Protein AF-A0A0A1H3A9-F1 (afdb_monomer)

Nearest PDB structures (foldseek):
  1no1-assembly3_C  TM=7.664E-01  e=2.761E-01  Bacillus phage SPP1
  4gmq-assembly1_A  TM=2.987E-01  e=3.124E+00  Thermochaetoides thermophila DSM 1495
  8ca5-assembly1_W  TM=2.244E-01  e=1.680E+00  Mus musculus

Foldseek 3Di:
DDPVCLVVVQVLQCVLQVLLVHDGQDDVRSVQQCPLCVPDDSVLLSVLSVVCSVPPNDDDGNVSSVVSSVVVVVVVVVVVVVVVVVVVVVPDPVPPDDDDCPDPVNVVVVVVVVVVVPPDDPPDLVVLVVLVVCVVVVDDDDPVSPVVSCVVVVVVD

pLDDT: mean 71.65, std 19.67, range [37.34, 96.25]

Solvent-accessible surface area (backbone atoms only — not comparable to full-atom values): 9201 Å² total; per-residue (Å²): 62,58,83,82,48,50,61,60,52,50,53,51,44,40,51,62,22,52,80,66,80,44,84,51,72,56,76,73,47,40,51,64,44,44,68,80,42,37,90,39,56,57,67,48,47,48,55,24,49,53,53,42,64,76,75,42,97,64,86,84,50,56,70,57,40,44,52,45,24,51,50,52,50,50,55,52,50,52,52,51,54,47,54,52,50,49,56,59,61,68,60,53,76,87,74,69,67,80,82,45,87,84,33,70,71,45,49,53,50,52,54,50,53,59,58,65,70,39,94,60,77,76,88,60,68,60,65,37,50,52,50,46,52,39,46,75,69,65,47,87,64,55,73,69,54,57,52,50,28,50,52,62,64,61,71,77,114

Sequence (157 aa):
MIPQDLEVLKERLAEVWGARNARPPEGSGLKGWFIPLKDLPVELVVDSLDRWNKTNPKLPTPPEIRAAALQLRDEGAARRARAQADMAAAVRLDQVRPATPDSAAYREFLAWRRLHNSKKRPSGISWAAALREREEAGEVLLPAQSQAWRAALGADR

Secondary structure (DSSP, 8-state):
--GGGHHHHHHHHHHHHHTTT-PPP-THHHHHHHHHHTTS-HHHHHHHHHHHHHH-SSPP-HHHHHHHHHHHHHHHHHHHHHHHHHHHHHS-GGG-----TTSHHHHHHHHHHHHHTSSS--SSTHHHHHHHHHHHTT----HHHHHHHHHHHHTT-

Mean predicted aligned error: 17.01 Å

Radius of gyration: 26.96 Å; Cα contacts (8 Å, |Δi|>4): 91; chains: 1; bounding box: 65×25×66 Å

Structure (mmCIF, N/CA/C/O backbone):
data_AF-A0A0A1H3A9-F1
#
_entry.id   AF-A0A0A1H3A9-F1
#
loop_
_atom_site.group_PDB
_atom_site.id
_atom_site.type_symbol
_atom_site.label_atom_id
_atom_site.label_alt_id
_atom_site.label_comp_id
_atom_site.label_asym_id
_atom_site.label_entity_id
_atom_site.label_seq_id
_atom_site.pdbx_PDB_ins_code
_atom_site.Cartn_x
_atom_site.Cartn_y
_atom_site.Cartn_z
_atom_site.occupancy
_atom_site.B_iso_or_equiv
_atom_site.auth_seq_id
_atom_site.auth_comp_id
_atom_site.auth_asym_id
_atom_site.auth_atom_id
_atom_site.pdbx_PDB_model_num
ATOM 1 N N . MET A 1 1 ? -4.381 -7.252 -9.066 1.00 83.62 1 MET A N 1
ATOM 2 C CA . MET A 1 1 ? -4.401 -6.591 -10.380 1.00 83.62 1 MET A CA 1
ATOM 3 C C . MET A 1 1 ? -5.126 -7.506 -11.354 1.00 83.62 1 MET A C 1
ATOM 5 O O . MET A 1 1 ? -4.837 -8.701 -11.392 1.00 83.62 1 MET A O 1
ATOM 9 N N . ILE A 1 2 ? -6.109 -6.982 -12.074 1.00 83.56 2 ILE A N 1
ATOM 10 C CA . ILE A 1 2 ? -6.905 -7.701 -13.076 1.00 83.56 2 ILE A CA 1
ATOM 11 C C . ILE A 1 2 ? -6.358 -7.424 -14.487 1.00 83.56 2 ILE A C 1
ATOM 13 O O . ILE A 1 2 ? -5.582 -6.488 -14.665 1.00 83.56 2 ILE A O 1
ATOM 17 N N . PRO A 1 3 ? -6.709 -8.220 -15.515 1.00 80.56 3 PRO A N 1
ATOM 18 C CA . PRO A 1 3 ? -6.210 -8.000 -16.876 1.00 80.56 3 PRO A CA 1
ATOM 19 C C . PRO A 1 3 ? -6.486 -6.596 -17.434 1.00 80.56 3 PRO A C 1
ATOM 21 O O . PRO A 1 3 ? -5.701 -6.103 -18.236 1.00 80.56 3 PRO A O 1
ATOM 24 N N . GLN A 1 4 ? -7.564 -5.940 -16.997 1.00 84.44 4 GLN A N 1
ATOM 25 C CA . GLN A 1 4 ? -7.913 -4.570 -17.383 1.00 84.44 4 GLN A CA 1
ATOM 26 C C . GLN A 1 4 ? -6.892 -3.529 -16.890 1.00 84.44 4 GLN A C 1
ATOM 28 O O . GLN A 1 4 ? -6.730 -2.489 -17.519 1.00 84.44 4 GLN A O 1
ATOM 33 N N . ASP A 1 5 ? -6.147 -3.832 -15.826 1.00 86.94 5 ASP A N 1
ATOM 34 C CA . ASP A 1 5 ? -5.137 -2.941 -15.246 1.00 86.94 5 ASP A CA 1
ATOM 35 C C . ASP A 1 5 ? -3.816 -2.939 -16.047 1.00 86.94 5 ASP A C 1
ATOM 37 O O . ASP A 1 5 ? -2.892 -2.184 -15.737 1.00 86.94 5 ASP A O 1
ATOM 41 N N . LEU A 1 6 ? -3.690 -3.794 -17.073 1.00 87.56 6 LEU A N 1
ATOM 42 C CA . LEU A 1 6 ? -2.479 -3.903 -17.894 1.00 87.56 6 LEU A CA 1
ATOM 43 C C . LEU A 1 6 ? -2.145 -2.611 -18.642 1.00 87.56 6 LEU A C 1
ATOM 45 O O . LEU A 1 6 ? -0.964 -2.286 -18.760 1.00 87.56 6 LEU A O 1
ATOM 49 N N . GLU A 1 7 ? -3.151 -1.885 -19.135 1.00 88.50 7 GLU A N 1
ATOM 50 C CA . GLU A 1 7 ? -2.915 -0.607 -19.818 1.00 88.50 7 GLU A CA 1
ATOM 51 C C . GLU A 1 7 ? -2.394 0.445 -18.834 1.00 88.50 7 GLU A C 1
ATOM 53 O O . GLU A 1 7 ? -1.400 1.102 -19.126 1.00 88.50 7 GLU A O 1
ATOM 58 N N . VAL A 1 8 ? -2.948 0.504 -17.618 1.00 90.44 8 VAL A N 1
ATOM 59 C CA . VAL A 1 8 ? -2.457 1.399 -16.554 1.00 90.44 8 VAL A CA 1
ATOM 60 C C . VAL A 1 8 ? -1.006 1.072 -16.195 1.00 90.44 8 VAL A C 1
ATOM 62 O O . VAL A 1 8 ? -0.157 1.960 -16.120 1.00 90.44 8 VAL A O 1
ATOM 65 N N . LEU A 1 9 ? -0.684 -0.213 -16.016 1.00 89.19 9 LEU A N 1
ATOM 66 C CA . LEU A 1 9 ? 0.687 -0.646 -15.745 1.00 89.19 9 LEU A CA 1
ATOM 67 C C . LEU A 1 9 ? 1.639 -0.257 -16.887 1.00 89.19 9 LEU A C 1
ATOM 69 O O . LEU A 1 9 ? 2.748 0.213 -16.636 1.00 89.19 9 LEU A O 1
ATOM 73 N N . LYS A 1 10 ? 1.217 -0.445 -18.139 1.00 92.12 10 LYS A N 1
ATOM 74 C CA . LYS A 1 10 ? 2.002 -0.111 -19.331 1.00 92.12 10 LYS A CA 1
ATOM 75 C C . LYS A 1 10 ? 2.268 1.390 -19.435 1.00 92.12 10 LYS A C 1
ATOM 77 O O . LYS A 1 10 ? 3.413 1.770 -19.666 1.00 92.12 10 LYS A O 1
ATOM 82 N N . GLU A 1 11 ? 1.251 2.226 -19.240 1.00 91.31 11 GLU A N 1
ATOM 83 C CA . GLU A 1 11 ? 1.382 3.689 -19.233 1.00 91.31 11 GLU A CA 1
ATOM 84 C C . GLU A 1 11 ? 2.372 4.144 -18.159 1.00 91.31 11 GLU A C 1
ATOM 86 O O . GLU A 1 11 ? 3.309 4.890 -18.445 1.00 91.31 11 GLU A O 1
ATOM 91 N N . ARG A 1 12 ? 2.254 3.610 -16.940 1.00 92.25 12 ARG A N 1
ATOM 92 C CA . ARG A 1 12 ? 3.163 3.969 -15.844 1.00 92.25 12 ARG A CA 1
ATOM 93 C C . ARG A 1 12 ? 4.594 3.497 -16.060 1.00 92.25 12 ARG A C 1
ATOM 95 O O . ARG A 1 12 ? 5.533 4.231 -15.761 1.00 92.25 12 ARG A O 1
ATOM 102 N N . LEU A 1 13 ? 4.798 2.307 -16.622 1.00 92.00 13 LEU A N 1
ATOM 103 C CA . LEU A 1 13 ? 6.138 1.866 -17.016 1.00 92.00 13 LEU A CA 1
ATOM 104 C C . LEU A 1 13 ? 6.708 2.752 -18.134 1.00 92.00 13 LEU A C 1
ATOM 106 O O . LEU A 1 13 ? 7.893 3.076 -18.098 1.00 92.00 13 LEU A O 1
ATOM 110 N N . ALA A 1 14 ? 5.889 3.202 -19.086 1.00 91.31 14 A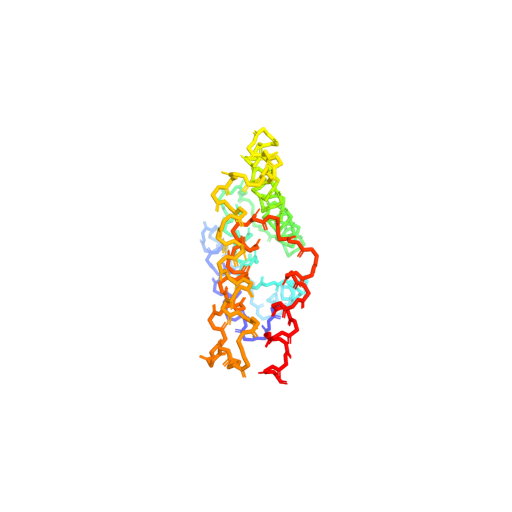LA A N 1
ATOM 111 C CA . ALA A 1 14 ? 6.321 4.147 -20.113 1.00 91.31 14 ALA A CA 1
ATOM 112 C C . ALA A 1 14 ? 6.772 5.489 -19.517 1.00 91.31 14 ALA A C 1
ATOM 114 O O . ALA A 1 14 ? 7.831 5.987 -19.893 1.00 91.31 14 ALA A O 1
ATOM 115 N N . GLU A 1 15 ? 6.043 6.032 -18.541 1.00 89.56 15 GLU A N 1
ATOM 116 C CA . GLU A 1 15 ? 6.432 7.257 -17.828 1.00 89.56 15 GLU A CA 1
ATOM 117 C C . GLU A 1 15 ? 7.763 7.093 -17.072 1.00 89.56 15 GLU A C 1
ATOM 119 O O . GLU A 1 15 ? 8.670 7.918 -17.208 1.00 89.56 15 GLU A O 1
ATOM 124 N N . VAL A 1 16 ? 7.921 6.004 -16.311 1.00 90.25 16 VAL A N 1
ATOM 125 C CA . VAL A 1 16 ? 9.124 5.734 -15.497 1.00 90.25 16 VAL A CA 1
ATOM 126 C C . VAL A 1 16 ? 10.375 5.540 -16.363 1.00 90.25 16 VAL A C 1
ATOM 128 O O . VAL A 1 16 ? 11.473 5.957 -15.973 1.00 90.25 16 VAL A O 1
ATOM 131 N N . TRP A 1 17 ? 10.225 4.914 -17.532 1.00 92.62 17 TRP A N 1
ATOM 132 C CA . TRP A 1 17 ? 11.308 4.728 -18.500 1.00 92.62 17 TRP A CA 1
ATOM 133 C C . TRP A 1 17 ? 11.588 6.000 -19.299 1.00 92.62 17 TRP A C 1
ATOM 135 O O . TRP A 1 17 ? 12.755 6.353 -19.482 1.00 92.62 17 TRP A O 1
ATOM 145 N N . GLY A 1 18 ? 10.543 6.725 -19.706 1.00 88.12 18 GLY A N 1
ATOM 146 C CA . GLY A 1 18 ? 10.647 8.010 -20.397 1.00 88.12 18 GLY A CA 1
ATOM 147 C C . GLY A 1 18 ? 11.389 9.052 -19.563 1.00 88.12 18 GLY A C 1
ATOM 148 O O . GLY A 1 18 ? 12.301 9.702 -20.067 1.00 88.12 18 GLY A O 1
ATOM 149 N N . ALA A 1 19 ? 11.118 9.113 -18.255 1.00 87.81 19 ALA A N 1
ATOM 150 C CA . ALA A 1 19 ? 11.841 9.970 -17.311 1.00 87.81 19 ALA A CA 1
ATOM 151 C C . ALA A 1 19 ? 13.357 9.684 -17.241 1.00 87.81 19 ALA A C 1
ATOM 153 O O . ALA A 1 19 ? 14.122 10.511 -16.749 1.00 87.81 19 ALA A O 1
ATOM 154 N N . ARG A 1 20 ? 13.803 8.518 -17.726 1.00 85.62 20 ARG A N 1
ATOM 155 C CA . ARG A 1 20 ? 15.207 8.083 -17.732 1.00 85.62 20 ARG A CA 1
ATOM 156 C C . ARG A 1 20 ? 15.787 7.916 -19.137 1.00 85.62 20 ARG A C 1
ATOM 158 O O . ARG A 1 20 ? 16.859 7.330 -19.270 1.00 85.62 20 ARG A O 1
ATOM 165 N N . ASN A 1 21 ? 15.104 8.408 -20.174 1.00 88.44 21 ASN A N 1
ATOM 166 C CA . ASN A 1 21 ? 15.492 8.226 -21.580 1.00 88.44 21 ASN A CA 1
ATOM 167 C C . ASN A 1 21 ? 15.729 6.749 -21.959 1.00 88.44 21 ASN A C 1
ATOM 169 O O . ASN A 1 21 ? 16.591 6.433 -22.778 1.00 88.44 21 ASN A O 1
ATOM 173 N N . ALA A 1 22 ? 14.982 5.832 -21.341 1.00 88.94 22 ALA A N 1
ATOM 174 C CA . ALA A 1 22 ? 15.070 4.400 -21.588 1.00 88.94 22 ALA A CA 1
ATOM 175 C C . ALA A 1 22 ? 13.848 3.908 -22.371 1.00 88.94 22 ALA A C 1
ATOM 177 O O . ALA A 1 22 ? 12.774 4.505 -22.322 1.00 88.94 22 ALA A O 1
ATOM 178 N N . ARG A 1 23 ? 13.991 2.782 -23.080 1.00 88.31 23 ARG A N 1
ATOM 179 C CA . ARG A 1 23 ? 12.873 2.170 -23.807 1.00 88.31 23 ARG A CA 1
ATOM 180 C C . ARG A 1 23 ? 12.026 1.300 -22.870 1.00 88.31 23 ARG A C 1
ATOM 182 O O . ARG A 1 23 ? 12.600 0.394 -22.257 1.00 88.31 23 ARG A O 1
ATOM 189 N N . PRO A 1 24 ? 10.706 1.532 -22.761 1.00 89.56 24 PRO A N 1
ATOM 190 C CA . PRO A 1 24 ? 9.857 0.769 -21.856 1.00 89.56 24 PRO A CA 1
ATOM 191 C C . PRO A 1 24 ? 9.732 -0.708 -22.255 1.00 89.56 24 PRO A C 1
ATOM 193 O O . PRO A 1 24 ? 9.908 -1.058 -23.426 1.00 89.56 24 PRO A O 1
ATOM 196 N N . PRO A 1 25 ? 9.420 -1.594 -21.292 1.00 87.44 25 PRO A N 1
ATOM 197 C CA . PRO A 1 25 ? 9.161 -2.999 -21.575 1.00 87.44 25 PRO A CA 1
ATOM 198 C C . PRO A 1 25 ? 7.865 -3.171 -22.385 1.00 87.44 25 PRO A C 1
ATOM 200 O O . PRO A 1 25 ? 6.782 -2.786 -21.951 1.00 87.44 25 PRO A O 1
ATOM 203 N N . GLU A 1 26 ? 7.970 -3.817 -23.546 1.00 87.56 26 GLU A N 1
ATOM 204 C CA . GLU A 1 26 ? 6.856 -4.110 -24.459 1.00 87.56 26 GLU A CA 1
ATOM 205 C C . GLU A 1 26 ? 6.626 -5.629 -24.581 1.00 87.56 26 GLU A C 1
ATOM 207 O O . GLU A 1 26 ? 7.515 -6.436 -24.296 1.00 87.56 26 GLU A O 1
ATOM 212 N N . GLY A 1 27 ? 5.428 -6.043 -25.011 1.00 85.06 27 GLY A N 1
ATOM 213 C CA . GLY A 1 27 ? 5.121 -7.435 -25.365 1.00 85.06 27 GLY A CA 1
ATOM 214 C C . GLY A 1 27 ? 5.434 -8.454 -24.259 1.00 85.06 27 GLY A C 1
ATOM 215 O O . GLY A 1 27 ? 4.797 -8.472 -23.205 1.00 85.06 27 GLY A O 1
ATOM 216 N N . SER A 1 28 ? 6.410 -9.334 -24.503 1.00 82.88 28 SER A N 1
ATOM 217 C CA . SER A 1 28 ? 6.872 -10.335 -23.528 1.00 82.88 28 SER A CA 1
ATOM 218 C C . SER A 1 28 ? 7.515 -9.710 -22.285 1.00 82.88 28 SER A C 1
ATOM 220 O O . SER A 1 28 ? 7.377 -10.265 -21.194 1.00 82.88 28 SER A O 1
ATOM 222 N N . GLY A 1 29 ? 8.136 -8.534 -22.416 1.00 85.88 29 GLY A N 1
ATOM 223 C CA . GLY A 1 29 ? 8.673 -7.768 -21.293 1.00 85.88 29 GLY A CA 1
ATOM 224 C C . GLY A 1 29 ? 7.573 -7.346 -20.323 1.00 85.88 29 GLY A C 1
ATOM 225 O O . GLY A 1 29 ? 7.709 -7.556 -19.122 1.00 85.88 29 GLY A O 1
ATOM 226 N N . LEU A 1 30 ? 6.437 -6.862 -20.835 1.00 89.06 30 LEU A N 1
ATOM 227 C CA . LEU A 1 30 ? 5.289 -6.465 -20.011 1.00 89.06 30 LEU A CA 1
ATOM 228 C C . LEU A 1 30 ? 4.684 -7.655 -19.245 1.00 89.06 30 LEU A C 1
ATOM 230 O O . LEU A 1 30 ? 4.308 -7.522 -18.082 1.00 89.06 30 LEU A O 1
ATOM 234 N N . LYS A 1 31 ? 4.663 -8.855 -19.843 1.00 88.12 31 LYS A N 1
ATOM 235 C CA . LYS A 1 31 ? 4.255 -10.084 -19.133 1.00 88.12 31 LYS A CA 1
ATOM 236 C C . LYS A 1 31 ? 5.187 -10.410 -17.961 1.00 88.12 31 LYS A C 1
ATOM 238 O O . LYS A 1 31 ? 4.707 -10.836 -16.912 1.00 88.12 31 LYS A O 1
ATOM 243 N N . GLY A 1 32 ? 6.490 -10.166 -18.120 1.00 90.31 32 GLY A N 1
ATOM 244 C CA . GLY A 1 32 ? 7.486 -10.300 -17.051 1.00 90.31 32 GLY A CA 1
ATOM 245 C C . GLY A 1 32 ? 7.268 -9.337 -15.877 1.00 90.31 32 GLY A C 1
ATOM 246 O O . GLY A 1 32 ? 7.662 -9.650 -14.758 1.00 90.31 32 GLY A O 1
ATOM 247 N N . TRP A 1 33 ? 6.585 -8.213 -16.110 1.00 92.62 33 TRP A N 1
ATOM 248 C CA . TRP A 1 33 ? 6.152 -7.271 -15.074 1.00 92.62 33 TRP A CA 1
ATOM 249 C C . TRP A 1 33 ? 4.811 -7.648 -14.450 1.00 92.62 33 TRP A C 1
ATOM 251 O O . TRP A 1 33 ? 4.648 -7.571 -13.236 1.00 92.62 33 TRP A O 1
ATOM 261 N N . PHE A 1 34 ? 3.855 -8.095 -15.261 1.00 91.94 34 PHE A N 1
ATOM 262 C CA . PHE A 1 34 ? 2.518 -8.427 -14.781 1.00 91.94 34 PHE A CA 1
ATOM 263 C C . PHE A 1 34 ? 2.504 -9.657 -13.866 1.00 91.94 34 PHE A C 1
ATOM 265 O O . PHE A 1 34 ? 1.891 -9.625 -12.803 1.00 91.94 34 PHE A O 1
ATOM 272 N N . ILE A 1 35 ? 3.181 -10.747 -14.249 1.00 90.94 35 ILE A N 1
ATOM 273 C CA . ILE A 1 35 ? 3.102 -12.028 -13.521 1.00 90.94 35 ILE A CA 1
ATOM 274 C C . ILE A 1 35 ? 3.517 -11.897 -12.043 1.00 90.94 35 ILE A C 1
ATOM 276 O O . ILE A 1 35 ? 2.778 -12.410 -11.200 1.00 90.94 35 ILE A O 1
ATOM 280 N N . PRO A 1 36 ? 4.631 -11.222 -11.695 1.00 92.12 36 PRO A N 1
ATOM 281 C CA . PRO A 1 36 ? 5.049 -11.062 -10.301 1.00 92.12 36 PRO A CA 1
ATOM 282 C C . PRO A 1 36 ? 4.198 -10.079 -9.490 1.00 92.12 36 PRO A C 1
ATOM 284 O O . PRO A 1 36 ? 4.282 -10.095 -8.267 1.00 92.12 36 PRO A O 1
ATOM 287 N N . LEU A 1 37 ? 3.431 -9.208 -10.154 1.00 93.81 37 LEU A N 1
ATOM 288 C CA . LEU A 1 37 ? 2.678 -8.115 -9.526 1.00 93.81 37 LEU A CA 1
ATOM 289 C C . LEU A 1 37 ? 1.162 -8.356 -9.518 1.00 93.81 37 LEU A C 1
ATOM 291 O O . LEU A 1 37 ? 0.416 -7.578 -8.929 1.00 93.81 37 LEU A O 1
ATOM 295 N N . LYS A 1 38 ? 0.683 -9.421 -10.173 1.00 93.19 38 LYS A N 1
ATOM 296 C CA . LYS A 1 38 ? -0.751 -9.692 -10.373 1.00 93.19 38 LYS A CA 1
ATOM 297 C C . LYS A 1 38 ? -1.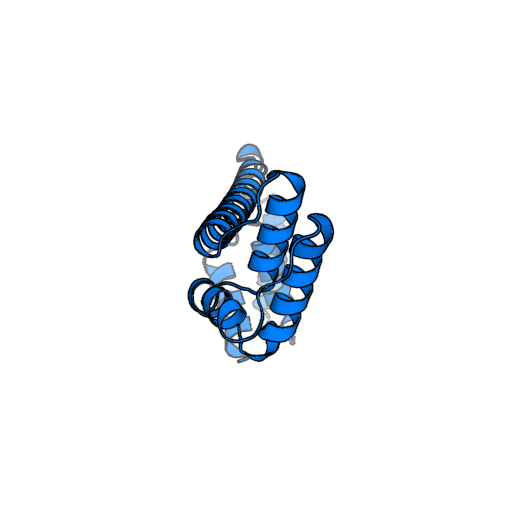550 -9.811 -9.070 1.00 93.19 38 LYS A C 1
ATOM 299 O O . LYS A 1 38 ? -2.750 -9.551 -9.062 1.00 93.19 38 LYS A O 1
ATOM 304 N N . ASP A 1 39 ? -0.899 -10.214 -7.983 1.00 92.75 39 ASP A N 1
ATOM 305 C CA . ASP A 1 39 ? -1.479 -10.382 -6.648 1.00 92.75 39 ASP A CA 1
ATOM 306 C C . ASP A 1 39 ? -1.631 -9.060 -5.879 1.00 92.75 39 ASP A C 1
ATOM 308 O O . ASP A 1 39 ? -2.336 -9.015 -4.872 1.00 92.75 39 ASP A O 1
ATOM 312 N N . LEU A 1 40 ? -1.023 -7.974 -6.358 1.00 92.06 40 LEU A N 1
ATOM 313 C CA . LEU A 1 40 ? -1.090 -6.657 -5.733 1.00 92.06 40 LEU A CA 1
ATOM 314 C C . LEU A 1 40 ? -2.172 -5.774 -6.380 1.00 92.06 40 LEU A C 1
ATOM 316 O O . LEU A 1 40 ? -2.474 -5.947 -7.562 1.00 92.06 40 LEU A O 1
ATOM 320 N N . PRO A 1 41 ? -2.784 -4.830 -5.643 1.00 92.19 41 PRO A N 1
ATOM 321 C CA . PRO A 1 41 ? -3.606 -3.773 -6.238 1.00 92.19 41 PRO A CA 1
ATOM 322 C C . PRO A 1 41 ? -2.775 -2.916 -7.200 1.00 92.19 41 PRO A C 1
ATOM 324 O O . PRO A 1 41 ? -1.609 -2.637 -6.909 1.00 92.19 41 PRO A O 1
ATOM 327 N N . VAL A 1 42 ? -3.356 -2.500 -8.329 1.00 91.19 42 VAL A N 1
ATOM 328 C CA . VAL A 1 42 ? -2.629 -1.703 -9.332 1.00 91.19 42 VAL A CA 1
ATOM 329 C C . VAL A 1 42 ? -2.184 -0.366 -8.747 1.00 91.19 42 VAL A C 1
ATOM 331 O O . VAL A 1 42 ? -1.051 0.046 -8.960 1.00 91.19 42 VAL A O 1
ATOM 334 N N . GLU A 1 43 ? -3.014 0.253 -7.915 1.00 91.25 43 GLU A N 1
ATOM 335 C CA . GLU A 1 43 ? -2.751 1.529 -7.251 1.00 91.25 43 GLU A CA 1
ATOM 336 C C . GLU A 1 43 ? -1.487 1.446 -6.396 1.00 91.25 43 GLU A C 1
ATOM 338 O O . GLU A 1 43 ? -0.616 2.306 -6.469 1.00 91.25 43 GLU A O 1
ATOM 343 N N . LEU A 1 44 ? -1.331 0.345 -5.657 1.00 92.50 44 LEU A N 1
ATOM 344 C CA . LEU A 1 44 ? -0.158 0.112 -4.821 1.00 92.50 44 LEU A CA 1
ATOM 345 C C . LEU A 1 44 ? 1.114 -0.063 -5.665 1.00 92.50 44 LEU A C 1
ATOM 347 O O . LEU A 1 44 ? 2.190 0.387 -5.270 1.00 92.50 44 LEU A O 1
ATOM 351 N N . VAL A 1 45 ? 1.001 -0.714 -6.825 1.00 93.38 45 VAL A N 1
ATOM 352 C CA . VAL A 1 45 ? 2.111 -0.870 -7.777 1.00 93.38 45 VAL A CA 1
ATOM 353 C C . VAL A 1 45 ? 2.501 0.483 -8.373 1.00 93.38 45 VAL A C 1
ATOM 355 O O . VAL A 1 45 ? 3.691 0.787 -8.448 1.00 93.38 45 VAL A O 1
ATOM 358 N N . VAL A 1 46 ? 1.523 1.312 -8.743 1.00 93.75 46 VAL A N 1
ATOM 359 C CA . VAL A 1 46 ? 1.747 2.672 -9.255 1.00 93.75 46 VAL A CA 1
ATOM 360 C C . VAL A 1 46 ? 2.415 3.555 -8.203 1.00 93.75 46 VAL A C 1
ATOM 362 O O . VAL A 1 46 ? 3.465 4.128 -8.481 1.00 93.75 46 VAL A O 1
ATOM 365 N N . ASP A 1 47 ? 1.898 3.584 -6.974 1.00 93.62 47 ASP A N 1
ATOM 366 C CA . ASP A 1 47 ? 2.497 4.342 -5.868 1.00 93.62 47 ASP A CA 1
ATOM 367 C C . ASP A 1 47 ? 3.947 3.910 -5.602 1.00 93.62 47 ASP A C 1
ATOM 369 O O . ASP A 1 47 ? 4.821 4.725 -5.287 1.00 93.62 47 ASP A O 1
ATOM 373 N N . SER A 1 48 ? 4.225 2.613 -5.753 1.00 94.12 48 SER A N 1
ATOM 374 C CA . SER A 1 48 ? 5.569 2.052 -5.601 1.00 94.12 48 SER A CA 1
ATOM 375 C C . SER A 1 48 ? 6.508 2.493 -6.715 1.00 94.12 48 SER A C 1
ATOM 377 O O . SER A 1 48 ? 7.654 2.845 -6.436 1.00 94.12 48 SER A O 1
ATOM 379 N N . LEU A 1 49 ? 6.030 2.507 -7.962 1.00 94.00 49 LEU A N 1
ATOM 380 C CA . LEU A 1 49 ? 6.772 3.019 -9.114 1.00 94.00 49 LEU A CA 1
ATOM 381 C C . LEU A 1 49 ? 7.073 4.514 -8.956 1.00 94.00 49 LEU A C 1
ATOM 383 O O . LEU A 1 49 ? 8.216 4.925 -9.156 1.00 94.00 49 LEU A O 1
ATOM 387 N N . ASP A 1 50 ? 6.103 5.311 -8.509 1.00 92.88 50 ASP A N 1
ATOM 388 C CA . ASP A 1 50 ? 6.276 6.746 -8.265 1.00 92.88 50 ASP A CA 1
ATOM 389 C C . ASP A 1 50 ? 7.267 7.021 -7.131 1.00 92.88 50 ASP A C 1
ATOM 391 O O . ASP A 1 50 ? 8.160 7.871 -7.252 1.00 92.88 50 ASP A O 1
ATOM 395 N N . ARG A 1 51 ? 7.155 6.280 -6.021 1.00 92.31 51 ARG A N 1
ATOM 396 C CA . ARG A 1 51 ? 8.108 6.360 -4.904 1.00 92.31 51 ARG A CA 1
ATOM 397 C C . ARG A 1 51 ? 9.506 5.958 -5.356 1.00 92.31 51 ARG A C 1
ATOM 399 O O . ARG A 1 51 ? 10.469 6.646 -5.008 1.00 92.31 51 ARG A O 1
ATOM 406 N N . TRP A 1 52 ? 9.633 4.888 -6.140 1.00 93.12 52 TRP A N 1
ATOM 407 C CA . TRP A 1 52 ? 10.914 4.459 -6.696 1.00 93.12 52 TRP A CA 1
ATOM 408 C C . TRP A 1 52 ? 11.503 5.545 -7.587 1.00 93.12 52 TRP A C 1
ATOM 410 O O . TRP A 1 52 ? 12.672 5.894 -7.439 1.00 93.12 52 TRP A O 1
ATOM 420 N N . ASN A 1 53 ? 10.679 6.146 -8.448 1.00 90.19 53 ASN A N 1
ATOM 421 C CA . ASN A 1 53 ? 11.124 7.161 -9.386 1.00 90.19 53 ASN A CA 1
ATOM 422 C C . ASN A 1 53 ? 11.732 8.388 -8.693 1.00 90.19 53 ASN A C 1
ATOM 424 O O . ASN A 1 53 ? 12.723 8.936 -9.167 1.00 90.19 53 ASN A O 1
ATOM 428 N N . LYS A 1 54 ? 11.172 8.773 -7.542 1.00 90.00 54 LYS A N 1
ATOM 429 C CA . LYS A 1 54 ? 11.652 9.892 -6.719 1.00 90.00 54 LYS A CA 1
ATOM 430 C C . LYS A 1 54 ? 12.923 9.583 -5.924 1.00 90.00 54 LYS A C 1
ATOM 432 O O . LYS A 1 54 ? 13.641 10.507 -5.561 1.00 90.00 54 LYS A O 1
ATOM 437 N N . THR A 1 55 ? 13.173 8.317 -5.593 1.00 90.44 55 THR A N 1
ATOM 438 C CA . THR A 1 55 ? 14.194 7.929 -4.599 1.00 90.44 55 THR A CA 1
ATOM 439 C C . THR A 1 55 ? 15.384 7.188 -5.192 1.00 90.44 55 THR A C 1
ATOM 441 O O . THR A 1 55 ? 16.459 7.196 -4.600 1.00 90.44 55 THR A O 1
ATOM 444 N N . ASN A 1 56 ? 15.219 6.563 -6.358 1.00 89.81 56 ASN A N 1
ATOM 445 C CA . ASN A 1 56 ? 16.223 5.702 -6.958 1.00 89.81 56 ASN A CA 1
ATOM 446 C C . ASN A 1 56 ? 16.625 6.205 -8.354 1.00 89.81 56 ASN A C 1
ATOM 448 O O . ASN A 1 56 ? 15.768 6.384 -9.227 1.00 89.81 56 ASN A O 1
ATOM 452 N N . PRO A 1 57 ? 17.933 6.365 -8.626 1.00 85.69 57 PRO A N 1
ATOM 453 C CA . PRO A 1 57 ? 18.404 6.790 -9.944 1.00 85.69 57 PRO A CA 1
ATOM 454 C C . PRO A 1 57 ? 18.292 5.674 -10.994 1.00 85.69 57 PRO A C 1
ATOM 456 O O . PRO A 1 57 ? 18.215 5.949 -12.189 1.00 85.69 57 PRO A O 1
ATOM 459 N N . LYS A 1 58 ? 18.255 4.407 -10.566 1.00 91.06 58 LYS A N 1
ATOM 460 C CA . LYS A 1 58 ? 18.215 3.234 -11.450 1.00 91.06 58 LYS A CA 1
ATOM 461 C C . LYS A 1 58 ? 16.789 2.843 -11.829 1.00 91.06 58 LYS A C 1
ATOM 463 O O . LYS A 1 58 ? 15.844 3.085 -11.076 1.00 91.06 58 LYS A O 1
ATOM 468 N N . LEU A 1 59 ? 16.665 2.196 -12.987 1.00 91.38 59 LEU A N 1
ATOM 469 C CA . LEU A 1 59 ? 15.416 1.570 -13.406 1.00 91.38 59 LEU A CA 1
ATOM 470 C C . LEU A 1 59 ? 15.043 0.445 -12.432 1.00 91.38 59 LEU A C 1
ATOM 472 O O . LEU A 1 59 ? 15.919 -0.347 -12.081 1.00 91.38 59 LEU A O 1
ATOM 476 N N . PRO A 1 60 ? 13.775 0.375 -12.005 1.00 93.50 60 PRO A N 1
ATOM 477 C CA . PRO A 1 60 ? 13.317 -0.697 -11.142 1.00 93.50 60 PRO A CA 1
ATOM 478 C C . PRO A 1 60 ? 13.196 -2.025 -11.892 1.00 93.50 60 PRO A C 1
ATOM 480 O O . PRO A 1 60 ? 12.953 -2.064 -13.099 1.00 93.50 60 PRO A O 1
ATOM 483 N N . THR A 1 61 ? 13.261 -3.120 -11.145 1.00 93.94 61 THR A N 1
ATOM 484 C CA . THR A 1 61 ? 12.870 -4.468 -11.574 1.00 93.94 61 THR A CA 1
ATOM 485 C C . THR A 1 61 ? 11.526 -4.876 -10.949 1.00 93.94 61 THR A C 1
ATOM 487 O O . THR A 1 61 ? 11.130 -4.329 -9.914 1.00 93.94 61 THR A O 1
ATOM 490 N N . PRO A 1 62 ? 10.800 -5.860 -11.518 1.00 94.38 62 PRO A N 1
ATOM 491 C CA . PRO A 1 62 ? 9.529 -6.307 -10.943 1.00 94.38 62 PRO A CA 1
ATOM 492 C C . PRO A 1 62 ? 9.625 -6.768 -9.472 1.00 94.38 62 PRO A C 1
ATOM 494 O O . PRO A 1 62 ? 8.765 -6.375 -8.681 1.00 94.38 62 PRO A O 1
ATOM 497 N N . PRO A 1 63 ? 10.648 -7.549 -9.048 1.00 93.94 63 PRO A N 1
ATOM 498 C CA . PRO A 1 63 ? 10.798 -7.939 -7.644 1.00 93.94 63 PRO A CA 1
ATOM 499 C C . PRO A 1 63 ? 11.004 -6.752 -6.694 1.00 93.94 63 PRO A C 1
ATOM 501 O O . PRO A 1 63 ? 10.471 -6.762 -5.586 1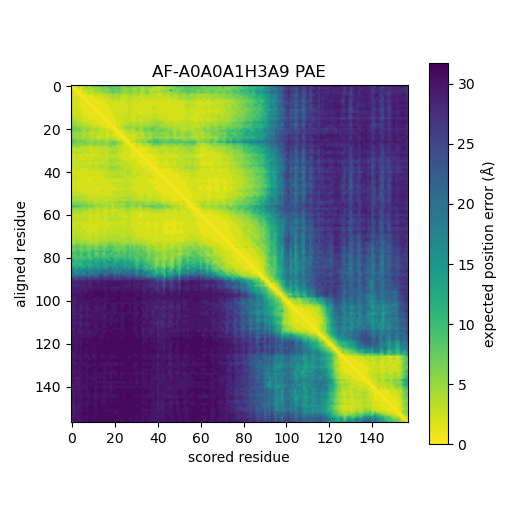.00 93.94 63 PRO A O 1
ATOM 504 N N . GLU A 1 64 ? 11.734 -5.721 -7.123 1.00 95.06 64 GLU A N 1
ATOM 505 C CA . GLU A 1 64 ? 11.975 -4.517 -6.320 1.00 95.06 64 GLU A CA 1
ATOM 506 C C . GLU A 1 64 ? 10.693 -3.710 -6.107 1.00 95.06 64 GLU A C 1
ATOM 508 O O . GLU A 1 64 ? 10.391 -3.313 -4.982 1.00 95.06 64 GLU A O 1
ATOM 513 N N . ILE A 1 65 ? 9.891 -3.529 -7.160 1.00 96.25 65 ILE A N 1
ATOM 514 C CA . ILE A 1 65 ? 8.593 -2.850 -7.047 1.00 96.25 65 ILE A CA 1
ATOM 515 C C . ILE A 1 65 ? 7.627 -3.649 -6.185 1.00 96.25 65 ILE A C 1
ATOM 517 O O . ILE A 1 65 ? 6.911 -3.066 -5.374 1.00 96.25 65 ILE A O 1
ATOM 521 N N . ARG A 1 66 ? 7.650 -4.982 -6.279 1.00 94.69 66 ARG A N 1
ATOM 522 C CA . ARG A 1 66 ? 6.867 -5.837 -5.384 1.00 94.69 66 ARG A CA 1
ATOM 523 C C . ARG A 1 66 ? 7.259 -5.626 -3.922 1.00 94.69 66 ARG A C 1
ATOM 525 O O . ARG A 1 66 ? 6.382 -5.480 -3.075 1.00 94.69 66 ARG A O 1
ATOM 532 N N . ALA A 1 67 ? 8.557 -5.591 -3.622 1.00 94.25 67 ALA A N 1
ATOM 533 C CA . ALA A 1 67 ? 9.045 -5.345 -2.268 1.00 94.25 67 ALA A CA 1
ATOM 534 C C . ALA A 1 67 ? 8.627 -3.954 -1.757 1.00 94.25 67 ALA A C 1
ATOM 536 O O . ALA A 1 67 ? 8.102 -3.843 -0.649 1.00 94.25 67 ALA A O 1
ATOM 537 N N . ALA A 1 68 ? 8.773 -2.915 -2.584 1.00 93.12 68 ALA A N 1
ATOM 538 C CA . ALA A 1 68 ? 8.355 -1.553 -2.250 1.00 93.12 68 ALA A CA 1
ATOM 539 C C . ALA A 1 68 ? 6.839 -1.443 -2.001 1.00 93.12 68 ALA A C 1
ATOM 541 O O . ALA A 1 68 ? 6.413 -0.778 -1.055 1.00 93.12 68 ALA A O 1
ATOM 542 N N . ALA A 1 69 ? 6.029 -2.146 -2.795 1.00 93.25 69 ALA A N 1
ATOM 543 C CA . ALA A 1 69 ? 4.579 -2.205 -2.642 1.00 93.25 69 ALA A CA 1
ATOM 544 C C . ALA A 1 69 ? 4.163 -2.843 -1.317 1.00 93.25 69 ALA A C 1
ATOM 546 O O . ALA A 1 69 ? 3.326 -2.300 -0.593 1.00 93.25 69 ALA A O 1
ATOM 547 N N . LEU A 1 70 ? 4.772 -3.975 -0.963 1.00 92.69 70 LEU A N 1
ATOM 548 C CA . LEU A 1 70 ? 4.509 -4.637 0.314 1.00 92.69 70 LEU A CA 1
ATOM 549 C C . LEU A 1 70 ? 4.912 -3.747 1.494 1.00 92.69 70 LEU A C 1
ATOM 551 O O . LEU A 1 70 ? 4.126 -3.585 2.424 1.00 92.69 70 LEU A O 1
ATOM 555 N N . GLN A 1 71 ? 6.066 -3.083 1.406 1.00 92.88 71 GLN A N 1
ATOM 556 C CA . GLN A 1 71 ? 6.500 -2.132 2.424 1.00 92.88 71 GLN A CA 1
ATOM 557 C C . GLN A 1 71 ? 5.505 -0.970 2.592 1.00 92.88 71 GLN A C 1
ATOM 559 O O . GLN A 1 71 ? 5.134 -0.638 3.716 1.00 92.88 71 GLN A O 1
ATOM 564 N N . LEU A 1 72 ? 5.024 -0.374 1.495 1.00 89.88 72 LEU A N 1
ATOM 565 C CA . LEU A 1 72 ? 4.020 0.698 1.537 1.00 89.88 72 LEU A CA 1
ATOM 566 C C . LEU A 1 72 ? 2.710 0.248 2.194 1.00 89.88 72 LEU A C 1
ATOM 568 O O . LEU A 1 72 ? 2.113 0.991 2.981 1.00 89.88 72 LEU A O 1
ATOM 572 N N . ARG A 1 73 ? 2.268 -0.977 1.898 1.00 89.25 73 ARG A N 1
ATOM 573 C CA . ARG A 1 73 ? 1.073 -1.567 2.508 1.00 89.25 73 ARG A CA 1
ATOM 574 C C . ARG A 1 73 ? 1.241 -1.724 4.017 1.00 89.25 73 ARG A C 1
ATOM 576 O O . ARG A 1 73 ? 0.334 -1.357 4.769 1.00 89.25 73 ARG A O 1
ATOM 583 N N . ASP A 1 74 ? 2.390 -2.231 4.447 1.00 89.75 74 ASP A N 1
ATOM 584 C CA . ASP A 1 74 ? 2.682 -2.487 5.855 1.00 89.75 74 ASP A CA 1
ATOM 585 C C . 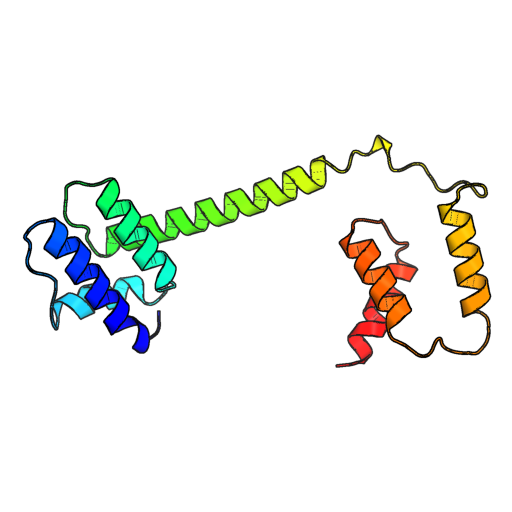ASP A 1 74 ? 2.840 -1.166 6.634 1.00 89.75 74 ASP A C 1
ATOM 587 O O . ASP A 1 74 ? 2.263 -1.008 7.711 1.00 89.75 74 ASP A O 1
ATOM 591 N N . GLU A 1 75 ? 3.489 -0.152 6.047 1.00 86.38 75 GLU A N 1
ATOM 592 C CA . GLU A 1 75 ? 3.546 1.220 6.579 1.00 86.38 75 GLU A CA 1
ATOM 593 C C . GLU A 1 75 ? 2.139 1.840 6.725 1.00 86.38 75 GLU A C 1
ATOM 595 O O . GLU A 1 75 ? 1.840 2.537 7.700 1.00 86.38 75 GLU A O 1
ATOM 600 N N . GLY A 1 76 ? 1.243 1.600 5.762 1.00 81.62 76 GLY A N 1
ATOM 601 C CA . GLY A 1 76 ? -0.156 2.033 5.827 1.00 81.62 76 GLY A CA 1
ATOM 602 C C . GLY A 1 76 ? -0.948 1.334 6.937 1.00 81.62 76 GLY A C 1
ATOM 603 O O . GLY A 1 76 ? -1.710 1.981 7.659 1.00 81.62 76 GLY A O 1
ATOM 604 N N . ALA A 1 77 ? -0.744 0.027 7.112 1.00 80.44 77 ALA A N 1
ATOM 605 C CA . ALA A 1 77 ? -1.361 -0.743 8.188 1.00 80.44 77 ALA A CA 1
ATOM 606 C C . ALA A 1 77 ? -0.875 -0.279 9.570 1.00 80.44 77 ALA A C 1
ATOM 608 O O . ALA A 1 77 ? -1.700 -0.025 10.448 1.00 80.44 77 ALA A O 1
ATOM 609 N N . ALA A 1 78 ? 0.434 -0.076 9.735 1.00 79.38 78 ALA A N 1
ATOM 610 C CA . ALA A 1 78 ? 1.026 0.409 10.978 1.00 79.38 78 ALA A CA 1
ATOM 611 C C . ALA A 1 78 ? 0.510 1.805 11.362 1.00 79.38 78 ALA A C 1
ATOM 613 O O . ALA A 1 78 ? 0.176 2.045 12.522 1.00 79.38 78 ALA A O 1
ATOM 614 N N . ARG A 1 79 ? 0.375 2.721 10.390 1.00 78.44 79 ARG A N 1
ATOM 615 C CA . ARG A 1 79 ? -0.192 4.059 10.632 1.00 78.44 79 ARG A CA 1
ATOM 616 C C . ARG A 1 79 ? -1.639 4.003 11.109 1.00 78.44 79 ARG A C 1
ATOM 618 O O . ARG A 1 79 ? -1.979 4.694 12.064 1.00 78.44 79 ARG A O 1
ATOM 625 N N . ARG A 1 80 ? -2.476 3.163 10.491 1.00 77.00 80 ARG A N 1
ATOM 626 C CA . ARG A 1 80 ? -3.868 2.973 10.932 1.00 77.00 80 ARG A CA 1
ATOM 627 C C . ARG A 1 80 ? -3.944 2.365 12.330 1.00 77.00 80 ARG A C 1
ATOM 629 O O . ARG A 1 80 ? -4.700 2.865 13.154 1.00 77.00 80 ARG A O 1
ATOM 636 N N . ALA A 1 81 ? -3.128 1.350 12.611 1.00 73.19 81 ALA A N 1
ATOM 637 C CA . ALA A 1 81 ? -3.060 0.733 13.933 1.00 73.19 81 ALA A CA 1
ATOM 638 C C . ALA A 1 81 ? -2.639 1.744 15.011 1.00 73.19 81 ALA A C 1
ATOM 640 O O . ALA A 1 81 ? -3.232 1.784 16.085 1.00 73.19 81 ALA A O 1
ATOM 641 N N . ARG A 1 82 ? -1.665 2.612 14.706 1.00 71.94 82 ARG A N 1
ATOM 642 C CA . ARG A 1 82 ? -1.237 3.676 15.616 1.00 71.94 82 ARG A CA 1
ATOM 643 C C . ARG A 1 82 ? -2.320 4.728 15.830 1.00 71.94 82 ARG A C 1
ATOM 645 O O . ARG A 1 82 ? -2.606 5.044 16.972 1.00 71.94 82 ARG A O 1
ATOM 652 N N . ALA A 1 83 ? -2.975 5.200 14.770 1.00 68.75 83 ALA A N 1
ATOM 653 C CA . ALA A 1 83 ? -4.091 6.138 14.899 1.00 68.75 83 ALA A CA 1
ATOM 654 C C . ALA A 1 83 ? -5.235 5.554 15.747 1.00 68.75 83 ALA A C 1
ATOM 656 O O . ALA A 1 83 ? -5.829 6.253 16.561 1.00 68.75 83 ALA A O 1
ATOM 657 N N . GLN A 1 84 ? -5.511 4.256 15.603 1.00 68.38 84 GLN A N 1
ATOM 658 C CA . GLN A 1 84 ? -6.496 3.557 16.422 1.00 68.38 84 GLN A CA 1
ATOM 659 C C . GLN A 1 84 ? -6.056 3.434 17.888 1.00 68.38 84 GLN A C 1
ATOM 661 O O . GLN A 1 84 ? -6.874 3.636 18.784 1.00 68.38 84 GLN A O 1
ATOM 666 N N . ALA A 1 85 ? -4.777 3.152 18.144 1.00 64.44 85 ALA A N 1
ATOM 667 C CA . ALA A 1 85 ? -4.217 3.127 19.493 1.00 64.44 85 ALA A CA 1
ATOM 668 C C . ALA A 1 85 ? -4.220 4.518 20.149 1.00 64.44 85 ALA A C 1
ATOM 670 O O . ALA A 1 85 ? -4.557 4.630 21.323 1.00 64.44 85 ALA A O 1
ATOM 671 N N . ASP A 1 86 ? -3.917 5.576 19.394 1.00 58.38 86 ASP A N 1
ATOM 672 C CA . ASP A 1 86 ? -3.945 6.961 19.870 1.00 58.38 86 ASP A CA 1
ATOM 673 C C . ASP A 1 86 ? -5.383 7.407 20.187 1.00 58.38 86 ASP A C 1
ATOM 675 O O . ASP A 1 86 ? -5.612 8.037 21.217 1.00 58.38 86 ASP A O 1
ATOM 679 N N . MET A 1 87 ? -6.375 7.017 19.373 1.00 55.00 87 MET A N 1
ATOM 680 C CA . MET A 1 87 ? -7.796 7.225 19.691 1.00 55.00 87 MET A CA 1
ATOM 681 C C . MET A 1 87 ? -8.217 6.459 20.952 1.00 55.00 87 MET A C 1
ATOM 683 O O . MET A 1 87 ? -8.896 7.021 21.808 1.00 55.00 87 MET A O 1
ATOM 687 N N . ALA A 1 88 ? -7.776 5.208 21.108 1.00 55.50 88 ALA A N 1
ATOM 688 C CA . ALA A 1 88 ? -8.052 4.414 22.304 1.00 55.50 88 ALA A CA 1
ATOM 689 C C . ALA A 1 88 ? -7.373 4.988 23.564 1.00 55.50 88 ALA A C 1
ATOM 691 O O . ALA A 1 88 ? -7.948 4.931 24.647 1.00 55.50 88 ALA A O 1
ATOM 692 N N . ALA A 1 89 ? -6.179 5.571 23.433 1.00 50.25 89 ALA A N 1
ATOM 693 C CA . ALA A 1 89 ? -5.448 6.208 24.528 1.00 50.25 89 ALA A CA 1
ATOM 694 C C 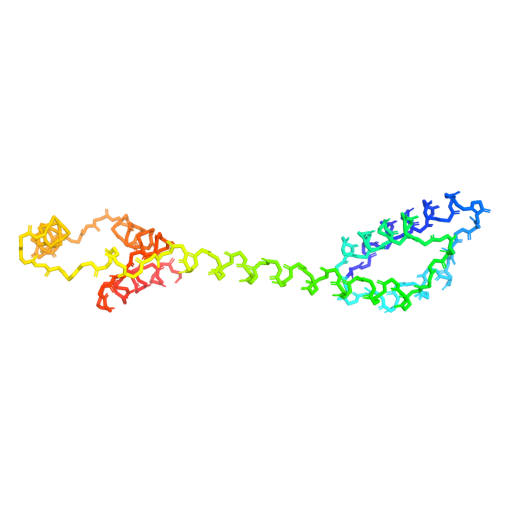. ALA A 1 89 ? -5.974 7.617 24.872 1.00 50.25 89 ALA A C 1
ATOM 696 O O . ALA A 1 89 ? -5.845 8.060 26.015 1.00 50.25 89 ALA A O 1
ATOM 697 N N . ALA A 1 90 ? -6.573 8.323 23.906 1.00 42.66 90 ALA A N 1
ATOM 698 C CA . ALA A 1 90 ? -7.221 9.617 24.116 1.00 42.66 90 ALA A CA 1
ATOM 699 C C . ALA A 1 90 ? -8.507 9.510 24.959 1.00 42.66 90 ALA A C 1
ATOM 701 O O . ALA A 1 90 ? -8.886 10.481 25.617 1.00 42.66 90 ALA A O 1
ATOM 702 N N . VAL A 1 91 ? -9.134 8.329 25.016 1.00 48.28 91 VAL A N 1
ATOM 703 C CA . VAL A 1 91 ? -10.178 8.005 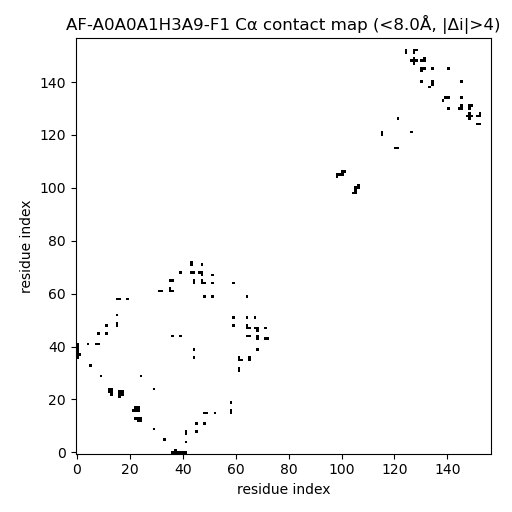25.998 1.00 48.28 91 VAL A CA 1
ATOM 704 C C . VAL A 1 91 ? -9.510 7.785 27.360 1.00 48.28 91 VAL A C 1
ATOM 706 O O . VAL A 1 91 ? -9.145 6.672 27.738 1.00 48.28 91 VAL A O 1
ATOM 709 N N . ARG A 1 92 ? -9.287 8.867 28.112 1.00 41.22 92 ARG A N 1
ATOM 710 C CA . ARG A 1 92 ? -8.718 8.777 29.461 1.00 41.22 92 ARG A CA 1
ATOM 711 C C . ARG A 1 92 ? -9.728 8.141 30.427 1.00 41.22 92 ARG A C 1
ATOM 713 O O . ARG A 1 92 ? -10.855 8.602 30.589 1.00 41.22 92 ARG A O 1
ATOM 720 N N . LEU A 1 93 ? -9.276 7.085 31.105 1.00 39.19 93 LEU A N 1
ATOM 721 C CA . LEU A 1 93 ? -9.984 6.311 32.137 1.00 39.19 93 LEU A CA 1
ATOM 722 C C . LEU A 1 93 ? -10.540 7.146 33.313 1.00 39.19 93 LEU A C 1
ATOM 724 O O . LEU A 1 93 ? -11.373 6.649 34.065 1.00 39.19 93 LEU A O 1
ATOM 728 N N . ASP A 1 94 ? -10.119 8.403 33.477 1.00 37.34 94 ASP A N 1
ATOM 729 C CA . ASP A 1 94 ? -10.604 9.332 34.507 1.00 37.34 94 ASP A CA 1
ATOM 730 C C . ASP A 1 94 ? -11.982 9.950 34.188 1.00 37.34 94 ASP A C 1
ATOM 732 O O . ASP A 1 94 ? -12.632 10.501 35.081 1.00 37.34 94 ASP A O 1
ATOM 736 N N . GLN A 1 95 ? -12.466 9.807 32.949 1.00 40.03 95 GLN A N 1
ATOM 737 C CA . GLN A 1 95 ? -13.802 10.242 32.525 1.00 40.03 95 GLN A CA 1
ATOM 738 C C . GLN A 1 95 ? -14.884 9.162 32.690 1.00 40.03 95 GLN A C 1
ATOM 740 O O . GLN A 1 95 ? -16.075 9.463 32.598 1.00 40.03 95 GLN A O 1
ATOM 745 N N . VAL A 1 96 ? -14.508 7.922 33.019 1.00 43.59 96 VAL A N 1
ATOM 746 C CA . VAL A 1 96 ? -15.454 6.842 33.336 1.00 43.59 96 VAL A CA 1
ATOM 747 C C . VAL A 1 96 ? -15.802 6.906 34.827 1.00 43.59 96 VAL A C 1
ATOM 749 O O . VAL A 1 96 ? -15.339 6.105 35.636 1.00 43.59 96 VAL A O 1
ATOM 752 N N . ARG A 1 97 ? -16.605 7.897 35.237 1.00 39.12 97 ARG A N 1
ATOM 753 C CA . ARG A 1 97 ? -17.195 7.882 36.588 1.00 39.12 97 ARG A CA 1
ATOM 754 C C . ARG A 1 97 ? -18.327 6.845 36.653 1.00 39.12 97 ARG A C 1
ATOM 756 O O . ARG A 1 97 ? -19.124 6.777 35.717 1.00 39.12 97 ARG A O 1
ATOM 763 N N . PRO A 1 98 ? -18.458 6.071 37.749 1.00 39.34 98 PRO A N 1
ATOM 764 C CA . PRO A 1 98 ? -19.559 5.125 37.902 1.00 39.34 98 PRO A CA 1
ATOM 765 C C . PRO A 1 98 ? -20.902 5.863 37.891 1.00 39.34 98 PRO A C 1
ATOM 767 O O . PRO A 1 98 ? -21.038 6.913 38.524 1.00 39.34 98 PRO A O 1
ATOM 770 N N . ALA A 1 99 ? -21.898 5.303 37.202 1.00 41.53 99 ALA A N 1
ATOM 771 C CA . ALA A 1 99 ? -23.263 5.814 37.194 1.00 41.53 99 ALA A CA 1
ATOM 772 C C . ALA A 1 99 ? -23.853 5.759 38.613 1.00 41.53 99 ALA A C 1
ATOM 774 O O . ALA A 1 99 ? -24.353 4.729 39.061 1.0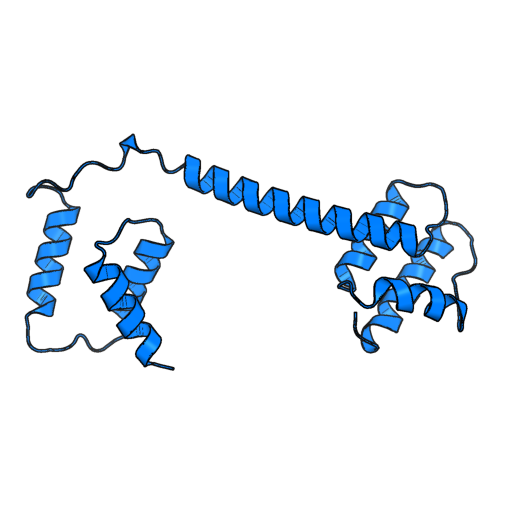0 41.53 99 ALA A O 1
ATOM 775 N N . THR A 1 100 ? -23.791 6.872 39.340 1.00 46.88 100 THR A N 1
ATOM 776 C CA . THR A 1 100 ? -24.602 7.058 40.542 1.00 46.88 100 THR A CA 1
ATOM 777 C C . THR A 1 100 ? -26.064 7.280 40.131 1.00 46.88 100 THR A C 1
ATOM 779 O O . THR A 1 100 ? -26.319 7.764 39.018 1.00 46.88 100 THR A O 1
ATOM 782 N N . PRO A 1 101 ? -27.045 6.968 41.000 1.00 48.03 101 PRO A N 1
ATOM 783 C CA . PRO A 1 101 ? -28.467 7.197 40.724 1.00 48.03 101 PRO A CA 1
ATOM 784 C C . PRO A 1 101 ? -28.817 8.646 40.336 1.00 48.03 101 PRO A C 1
ATOM 786 O O . PRO A 1 101 ? -29.811 8.884 39.654 1.00 48.03 101 PRO A O 1
ATOM 789 N N . ASP A 1 102 ? -27.964 9.602 40.709 1.00 49.25 102 ASP A N 1
ATOM 790 C CA . ASP A 1 102 ? -28.125 11.030 40.427 1.00 49.25 102 ASP A CA 1
ATOM 791 C C . ASP A 1 102 ? -27.331 11.513 39.202 1.00 49.25 102 ASP A C 1
ATOM 793 O O . ASP A 1 102 ? -27.299 12.713 38.905 1.00 49.25 102 ASP A O 1
ATOM 797 N N . SER A 1 103 ? -26.687 10.605 38.466 1.00 50.25 103 SER A N 1
ATOM 798 C CA . SER A 1 103 ? -26.010 10.938 37.213 1.00 50.25 103 SER A CA 1
ATOM 799 C C . SER A 1 103 ? -27.021 11.224 36.095 1.00 50.25 103 SER A C 1
ATOM 801 O O . SER A 1 103 ? -28.061 10.571 35.979 1.00 50.25 103 SER A O 1
ATOM 803 N N . ALA A 1 104 ? -26.717 12.212 35.246 1.00 50.25 104 ALA A N 1
ATOM 804 C CA . ALA A 1 104 ? -27.554 12.547 34.090 1.00 50.25 104 ALA A CA 1
ATOM 805 C C . ALA A 1 104 ? -27.745 11.333 33.160 1.00 50.25 104 ALA A C 1
ATOM 807 O O . ALA A 1 104 ? -28.872 11.037 32.767 1.00 50.25 104 ALA A O 1
ATOM 808 N N . ALA A 1 105 ? -26.678 10.555 32.951 1.00 47.47 105 ALA A N 1
ATOM 809 C CA . ALA A 1 105 ? -26.703 9.316 32.177 1.00 47.47 105 ALA A CA 1
ATOM 810 C C . ALA A 1 105 ? -27.695 8.272 32.733 1.00 47.47 105 ALA A C 1
ATOM 812 O O . ALA A 1 105 ? -28.429 7.638 31.975 1.00 47.47 105 ALA A O 1
ATOM 813 N N . TYR A 1 106 ? -27.787 8.119 34.061 1.00 48.66 106 TYR A N 1
ATOM 814 C CA . TYR A 1 106 ? -28.743 7.192 34.675 1.00 48.66 106 TYR A CA 1
ATOM 815 C C . TYR A 1 106 ? -30.196 7.689 34.586 1.00 48.66 106 TYR A C 1
ATOM 817 O O . TYR A 1 106 ? -31.118 6.893 34.381 1.00 48.66 106 TYR A O 1
ATOM 825 N N . ARG A 1 107 ? -30.423 9.008 34.668 1.00 55.81 107 ARG A N 1
ATOM 826 C CA . ARG A 1 107 ? -31.758 9.607 34.478 1.00 55.81 107 ARG A CA 1
ATOM 827 C C . ARG A 1 107 ? -32.273 9.430 33.050 1.00 55.81 107 ARG A C 1
ATOM 829 O O . ARG A 1 107 ? -33.440 9.080 32.869 1.00 55.81 107 ARG A O 1
ATOM 836 N N . GLU A 1 108 ? -31.408 9.600 32.057 1.00 51.25 108 GLU A N 1
ATOM 837 C CA . GLU A 1 108 ? -31.739 9.364 30.647 1.00 51.25 108 GLU A CA 1
ATOM 838 C C . GLU A 1 108 ? -32.073 7.887 30.381 1.00 51.25 108 GLU A C 1
ATOM 840 O O . GLU A 1 108 ? -33.071 7.583 29.724 1.00 51.25 108 GLU A O 1
ATOM 845 N N . PHE A 1 109 ? -31.325 6.956 30.983 1.00 50.94 109 PHE A N 1
ATOM 846 C CA . PHE A 1 109 ? -31.606 5.520 30.899 1.00 50.94 109 PHE A CA 1
ATOM 847 C C . PHE A 1 109 ? -32.963 5.132 31.514 1.00 50.94 109 PHE A C 1
ATOM 849 O O . PHE A 1 109 ? -33.713 4.340 30.937 1.00 50.94 109 PHE A O 1
ATOM 856 N N . LEU A 1 110 ? -33.328 5.701 32.668 1.00 53.66 110 LEU A N 1
ATOM 857 C CA . LEU A 1 110 ? -34.631 5.440 33.287 1.00 53.66 110 LEU A CA 1
ATOM 858 C C . LEU A 1 110 ? -35.796 6.043 32.490 1.00 53.66 110 LEU A C 1
ATOM 860 O O . LEU A 1 110 ? -36.859 5.418 32.414 1.00 53.66 110 LEU A O 1
ATOM 864 N N . ALA A 1 111 ? -35.612 7.217 31.878 1.00 55.53 111 ALA A N 1
ATOM 865 C CA . ALA A 1 111 ? -36.599 7.810 30.974 1.00 55.53 111 ALA A CA 1
ATOM 866 C C . ALA A 1 111 ? -36.834 6.912 29.747 1.00 55.53 111 ALA A C 1
ATOM 868 O O . ALA A 1 111 ? -37.980 6.605 29.409 1.00 55.53 111 ALA A O 1
ATOM 869 N N . TRP A 1 112 ? -35.753 6.390 29.162 1.00 51.44 112 TRP A N 1
ATOM 870 C CA . TRP A 1 112 ? -35.802 5.418 28.071 1.00 51.44 112 TRP A CA 1
ATOM 871 C C . TRP A 1 112 ? -36.520 4.116 28.474 1.00 51.44 112 TRP A C 1
ATOM 873 O O . TRP A 1 112 ? -37.433 3.664 27.779 1.00 51.44 112 TRP A O 1
ATOM 883 N N . ARG A 1 113 ? -36.203 3.552 29.650 1.00 47.53 113 ARG A N 1
ATOM 884 C CA . ARG A 1 113 ? -36.839 2.323 30.164 1.00 47.53 113 ARG A CA 1
ATOM 885 C C . ARG A 1 113 ? -38.347 2.485 30.389 1.00 47.53 113 ARG A C 1
ATOM 887 O O . ARG A 1 113 ? -39.103 1.536 30.195 1.00 47.53 113 ARG A O 1
ATOM 894 N N . ARG A 1 114 ? -38.803 3.677 30.793 1.00 52.38 114 ARG A N 1
ATOM 895 C CA . ARG A 1 114 ? -40.234 3.992 30.978 1.00 52.38 114 ARG A CA 1
ATOM 896 C C . ARG A 1 114 ? -40.987 4.091 29.650 1.00 52.38 114 ARG A C 1
ATOM 898 O O . ARG A 1 114 ? -42.108 3.601 29.568 1.00 52.38 114 ARG A O 1
ATOM 905 N N . LEU A 1 115 ? -40.363 4.649 28.612 1.00 48.59 115 LEU A N 1
ATOM 906 C CA . LEU A 1 115 ? -40.921 4.690 27.255 1.00 48.59 115 LEU A CA 1
ATOM 907 C C . LEU A 1 115 ? -41.031 3.285 26.638 1.00 48.59 115 LEU A C 1
ATOM 909 O O . LEU A 1 115 ? -42.061 2.949 26.053 1.00 48.59 115 LEU A O 1
ATOM 913 N N . HIS A 1 116 ? -40.021 2.435 26.841 1.00 41.22 116 HIS A N 1
ATOM 914 C CA . HIS A 1 116 ? -39.948 1.090 26.255 1.00 41.22 116 HIS A CA 1
ATOM 915 C C . HIS A 1 116 ? -40.743 -0.007 26.988 1.00 41.22 116 HIS A C 1
ATOM 917 O O . HIS A 1 116 ? -41.001 -1.052 26.397 1.00 41.22 116 HIS A O 1
ATOM 923 N N . ASN A 1 117 ? -41.177 0.215 28.235 1.00 43.75 117 ASN A N 1
ATOM 924 C CA . ASN A 1 117 ? -42.150 -0.662 28.910 1.00 43.75 117 ASN A CA 1
ATOM 925 C C . ASN A 1 117 ? -43.609 -0.350 28.526 1.00 43.75 117 ASN A C 1
ATOM 927 O O . ASN A 1 117 ? -44.523 -1.078 28.923 1.00 43.75 117 ASN A O 1
ATOM 931 N N . SER A 1 118 ? -43.854 0.710 27.749 1.00 43.53 118 SER A N 1
ATOM 932 C CA . SER A 1 118 ? -45.150 0.901 27.106 1.00 43.53 118 SER A CA 1
ATOM 933 C C . SER A 1 118 ? -45.249 -0.063 25.916 1.00 43.53 118 SER A C 1
ATOM 935 O O . SER A 1 118 ? -44.331 -0.167 25.110 1.00 43.53 118 SER A O 1
ATOM 937 N N . LYS A 1 119 ? -46.353 -0.809 25.795 1.00 44.81 119 LYS A N 1
ATOM 938 C CA . LYS A 1 119 ? -46.564 -1.870 24.782 1.00 44.81 119 LYS A CA 1
ATOM 939 C C . LYS A 1 119 ? -46.560 -1.389 23.314 1.00 44.81 119 LYS A C 1
ATOM 941 O O . LYS A 1 119 ? -46.910 -2.153 22.418 1.00 44.81 119 LYS A O 1
ATOM 946 N N . LYS A 1 120 ? -46.174 -0.141 23.043 1.00 42.81 120 LYS A N 1
ATOM 947 C CA . LYS A 1 120 ? -45.916 0.363 21.696 1.00 42.81 120 LYS A CA 1
ATOM 948 C C . LYS A 1 120 ? -44.436 0.151 21.392 1.00 42.81 120 LYS A C 1
ATOM 950 O O . LYS A 1 120 ? -43.592 0.902 21.868 1.00 42.81 120 LYS A O 1
ATOM 955 N N . ARG A 1 121 ? -44.127 -0.876 20.589 1.00 42.75 121 ARG A N 1
ATOM 956 C CA . ARG A 1 121 ? -42.813 -0.986 19.938 1.00 42.75 121 ARG A CA 1
ATOM 957 C C . ARG A 1 121 ? -42.525 0.364 19.265 1.00 42.75 121 ARG A C 1
ATOM 959 O O . ARG A 1 121 ? -43.377 0.792 18.482 1.00 42.75 121 ARG A O 1
ATOM 966 N N . PRO A 1 122 ? -41.402 1.042 19.563 1.00 44.94 122 PRO A N 1
ATOM 967 C CA . PRO A 1 122 ? -41.054 2.252 18.843 1.00 44.94 122 PRO A CA 1
ATOM 968 C C . PRO A 1 122 ? -40.929 1.875 17.371 1.00 44.94 122 PRO A C 1
ATOM 970 O O . PRO A 1 122 ? -40.107 1.041 16.995 1.00 44.94 122 PRO A O 1
ATOM 973 N N . SER A 1 123 ? -41.829 2.416 16.557 1.00 42.69 123 SER A N 1
ATOM 974 C CA . SER A 1 123 ? -41.801 2.255 15.114 1.00 42.69 123 SER A CA 1
ATOM 975 C C . SER A 1 123 ? -40.586 3.011 14.598 1.00 42.69 123 SER A C 1
ATOM 977 O O . SER A 1 123 ? -40.588 4.241 14.562 1.00 42.69 123 SER A O 1
ATOM 979 N N . GLY A 1 124 ? -39.542 2.272 14.246 1.00 50.06 124 GLY A N 1
ATOM 980 C CA . GLY A 1 124 ? -38.349 2.826 13.635 1.00 50.06 124 GLY A CA 1
ATOM 981 C C . GLY A 1 124 ? -37.078 2.313 14.288 1.00 50.06 124 GLY A C 1
ATOM 982 O O . GLY A 1 124 ? -36.888 2.367 15.500 1.00 50.06 124 GLY A O 1
ATOM 983 N N . ILE A 1 125 ? -36.173 1.888 13.422 1.00 52.44 125 ILE A N 1
ATOM 984 C CA . ILE A 1 125 ? -34.773 1.525 13.651 1.00 52.44 125 ILE A CA 1
ATOM 985 C C . ILE A 1 125 ? -33.972 2.626 14.394 1.00 52.44 125 ILE A C 1
ATOM 987 O O . ILE A 1 125 ? -32.841 2.399 14.814 1.00 52.44 125 ILE A O 1
ATOM 991 N N . SER A 1 126 ? -34.553 3.808 14.627 1.00 56.19 126 SER A N 1
ATOM 992 C CA . SER A 1 126 ? -33.889 4.991 15.185 1.00 56.19 126 SER A CA 1
ATOM 993 C C . SER A 1 126 ? -33.285 4.783 16.574 1.00 56.19 126 SER A C 1
ATOM 995 O O . SER A 1 126 ? -32.211 5.307 16.838 1.00 56.19 126 SER A O 1
ATOM 997 N N . TRP A 1 127 ? -33.907 3.993 17.456 1.00 60.41 127 TRP A N 1
ATOM 998 C CA . TRP A 1 127 ? -33.350 3.751 18.795 1.00 60.41 127 TRP A CA 1
ATOM 999 C C . TRP A 1 127 ? -32.139 2.806 18.759 1.00 60.41 127 TRP A C 1
ATOM 1001 O O . TRP A 1 127 ? -31.188 2.990 19.515 1.00 60.41 127 TRP A O 1
ATOM 1011 N N . ALA A 1 128 ? -32.159 1.813 17.865 1.00 59.38 128 ALA A N 1
ATOM 1012 C CA . ALA A 1 128 ? -31.052 0.883 17.674 1.00 59.38 128 ALA A CA 1
ATOM 1013 C C . ALA A 1 128 ? -29.897 1.554 16.916 1.00 59.38 128 ALA A C 1
ATOM 1015 O O . ALA A 1 128 ? -28.739 1.334 17.258 1.00 59.38 128 ALA A O 1
ATOM 1016 N N . ALA A 1 129 ? -30.211 2.426 15.953 1.00 58.97 129 ALA A N 1
ATOM 1017 C CA . ALA A 1 129 ? -29.243 3.290 15.286 1.00 58.97 129 ALA A CA 1
ATOM 1018 C C . ALA A 1 129 ? -28.597 4.279 16.267 1.00 58.97 129 ALA A C 1
ATOM 1020 O O . ALA A 1 129 ? -27.382 4.391 16.275 1.00 58.97 129 ALA A O 1
ATOM 1021 N N . ALA A 1 130 ? -29.365 4.897 17.168 1.00 57.16 130 ALA A N 1
ATOM 1022 C CA . ALA A 1 130 ? -28.817 5.794 18.184 1.00 57.16 130 ALA A CA 1
ATOM 1023 C C . ALA A 1 130 ? -27.917 5.064 19.198 1.00 57.16 130 ALA A C 1
ATOM 1025 O O . ALA A 1 130 ? -26.888 5.592 19.599 1.00 57.16 130 ALA A O 1
ATOM 1026 N N . LEU A 1 131 ? -28.262 3.839 19.615 1.00 63.19 131 LEU A N 1
ATOM 1027 C CA . LEU A 1 131 ? -27.377 3.035 20.471 1.00 63.19 131 LEU A CA 1
ATOM 1028 C C . LEU A 1 131 ? -26.123 2.578 19.727 1.00 63.19 131 LEU A C 1
ATOM 1030 O O . LEU A 1 131 ? -25.042 2.597 20.306 1.00 63.19 131 LEU A O 1
ATOM 1034 N N . ARG A 1 132 ? -26.251 2.216 18.449 1.00 66.12 132 ARG A N 1
ATOM 1035 C CA . ARG A 1 132 ? -25.109 1.919 17.589 1.00 66.12 132 ARG A CA 1
ATOM 1036 C C . ARG A 1 132 ? -24.196 3.130 17.452 1.00 66.12 132 ARG A C 1
ATOM 1038 O O . ARG A 1 132 ? -23.009 2.979 17.674 1.00 66.12 132 ARG A O 1
ATOM 1045 N N . GLU A 1 133 ? -24.733 4.307 17.146 1.00 55.22 133 GLU A N 1
ATOM 1046 C CA . GLU A 1 133 ? -23.966 5.552 17.041 1.00 55.22 133 GLU A CA 1
ATOM 1047 C C . GLU A 1 133 ? -23.277 5.896 18.360 1.00 55.22 133 GLU A C 1
ATOM 1049 O O . GLU A 1 133 ? -22.151 6.370 18.344 1.00 55.22 133 GLU A O 1
ATOM 1054 N N . ARG A 1 134 ? -23.901 5.606 19.506 1.00 58.47 134 ARG A N 1
ATOM 1055 C CA . ARG A 1 134 ? -23.296 5.812 20.830 1.00 58.47 134 ARG A CA 1
ATOM 1056 C C . ARG A 1 134 ? -22.193 4.801 21.140 1.00 58.47 134 ARG A C 1
ATOM 1058 O O . ARG A 1 134 ? -21.147 5.195 21.643 1.00 58.47 134 ARG A O 1
ATOM 1065 N N . GLU A 1 135 ? -22.379 3.526 20.798 1.00 63.16 135 GLU A N 1
ATOM 1066 C CA . GLU A 1 135 ? -21.326 2.507 20.924 1.00 63.16 135 GLU A CA 1
ATOM 1067 C C . GLU A 1 135 ? -20.174 2.757 19.930 1.00 63.16 135 GLU A C 1
ATOM 1069 O O . GLU A 1 135 ? -19.009 2.617 20.292 1.00 63.16 135 GLU A O 1
ATOM 1074 N N . GLU A 1 136 ? -20.478 3.198 18.703 1.00 57.44 136 GLU A N 1
ATOM 1075 C CA . GLU A 1 136 ? -19.507 3.645 17.690 1.00 57.44 136 GLU A CA 1
ATOM 1076 C C . GLU A 1 136 ? -18.812 4.954 18.105 1.00 57.44 136 GLU A C 1
ATOM 1078 O O . GLU A 1 136 ? -17.635 5.140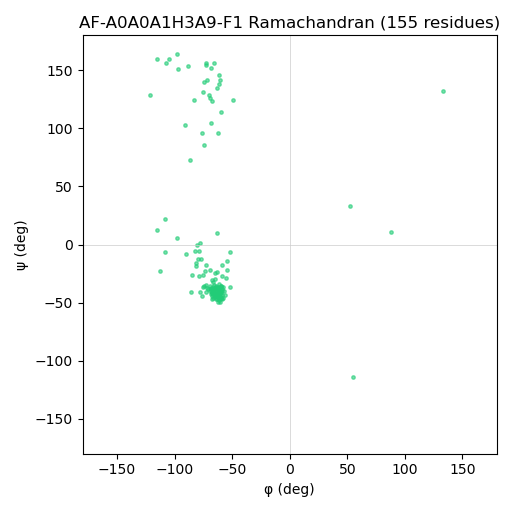 17.802 1.00 57.44 136 GLU A O 1
ATOM 1083 N N . ALA A 1 137 ? -19.492 5.820 18.863 1.00 50.12 137 ALA A N 1
ATOM 1084 C CA . ALA A 1 137 ? -18.919 7.002 19.508 1.00 50.12 137 ALA A CA 1
ATOM 1085 C C . ALA A 1 137 ? -18.125 6.673 20.788 1.00 50.12 137 ALA A C 1
ATOM 1087 O O . ALA A 1 137 ? -17.593 7.580 21.428 1.00 50.12 137 ALA A O 1
ATOM 1088 N N . GLY A 1 138 ? -18.012 5.391 21.152 1.00 41.53 138 GLY A N 1
ATOM 1089 C CA . GLY A 1 138 ? -17.170 4.918 22.250 1.00 41.53 138 GLY A CA 1
ATOM 1090 C C . GLY A 1 138 ? -17.835 4.912 23.628 1.00 41.53 138 GLY A C 1
ATOM 1091 O O . GLY A 1 138 ? -17.148 4.695 24.627 1.00 41.53 138 GLY A O 1
ATOM 1092 N N . GLU A 1 139 ? -19.152 5.117 23.721 1.00 50.66 139 GLU A N 1
ATOM 1093 C CA . GLU A 1 139 ? -19.879 4.914 24.975 1.00 50.66 139 GLU A CA 1
ATOM 1094 C C . GLU A 1 139 ? -19.954 3.417 25.318 1.00 50.66 139 GLU A C 1
ATOM 1096 O O . GLU A 1 139 ? -20.392 2.589 24.515 1.00 50.66 139 GLU A O 1
ATOM 1101 N N . VAL A 1 140 ? -19.566 3.056 26.546 1.00 54.62 140 VAL A N 1
ATOM 1102 C CA . VAL A 1 140 ? -19.686 1.678 27.040 1.00 54.62 140 VAL A CA 1
ATOM 1103 C C . VAL A 1 140 ? -21.140 1.408 27.402 1.00 54.62 140 VAL A C 1
ATOM 1105 O O . VAL A 1 140 ? -21.610 1.722 28.498 1.00 54.62 140 VAL A O 1
ATOM 1108 N N . LEU A 1 141 ? -21.858 0.815 26.456 1.00 57.69 141 LEU A N 1
ATOM 1109 C CA . LEU A 1 141 ? -23.211 0.334 26.680 1.00 57.69 141 LEU A CA 1
ATOM 1110 C C . LEU A 1 141 ? -23.218 -0.866 27.634 1.00 57.69 141 LEU A C 1
ATOM 1112 O O . LEU A 1 141 ? -22.275 -1.660 27.694 1.00 57.69 141 LEU A O 1
ATOM 1116 N N . LEU A 1 142 ? -24.324 -1.044 28.359 1.00 60.12 142 LEU A N 1
ATOM 1117 C CA . LEU A 1 142 ? -24.532 -2.275 29.115 1.00 60.12 142 LEU A CA 1
ATOM 1118 C C . LEU A 1 142 ? -24.581 -3.466 28.142 1.00 60.12 142 LEU A C 1
ATOM 1120 O O . LEU A 1 142 ? -25.177 -3.338 27.069 1.00 60.12 142 LEU A O 1
ATOM 1124 N N . PRO A 1 143 ? -24.084 -4.659 28.523 1.00 58.41 143 PRO A N 1
ATOM 1125 C CA . PRO A 1 143 ? -24.106 -5.833 27.646 1.00 58.41 143 PRO A CA 1
ATOM 1126 C C . PRO A 1 143 ? -25.493 -6.137 27.054 1.00 58.41 143 PRO A C 1
ATOM 1128 O O . PRO A 1 143 ? -25.609 -6.484 25.880 1.00 58.41 143 PRO A O 1
ATOM 1131 N N . ALA A 1 144 ? -26.559 -5.924 27.835 1.00 52.72 144 ALA A N 1
ATOM 1132 C CA . ALA A 1 144 ? -27.941 -6.084 27.386 1.00 52.72 144 ALA 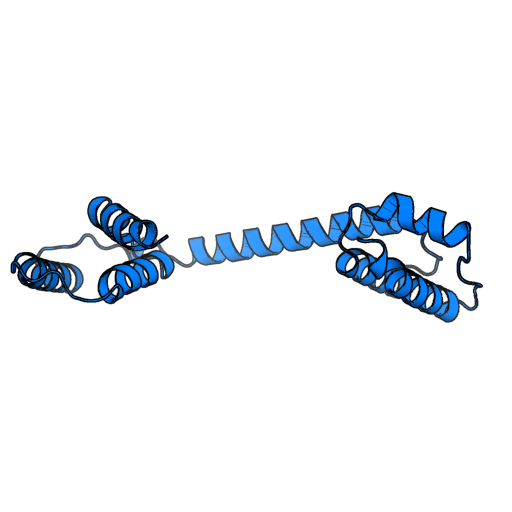A CA 1
ATOM 1133 C C . ALA A 1 144 ? -28.363 -5.057 26.311 1.00 52.72 144 ALA A C 1
ATOM 1135 O O . ALA A 1 144 ? -29.162 -5.384 25.439 1.00 52.72 144 ALA A O 1
ATOM 1136 N N . GLN A 1 145 ? -27.824 -3.833 26.340 1.00 58.62 145 GLN A N 1
ATOM 1137 C CA . GLN A 1 145 ? -28.096 -2.785 25.347 1.00 58.62 145 GLN A CA 1
ATOM 1138 C C . GLN A 1 145 ? -27.347 -3.054 24.037 1.00 58.62 145 GLN A C 1
ATOM 1140 O O . GLN A 1 145 ? -27.959 -2.977 22.971 1.00 58.62 145 GLN A O 1
ATOM 1145 N N . SER A 1 146 ? -26.069 -3.445 24.112 1.00 63.03 146 SER A N 1
ATOM 1146 C CA . SER A 1 146 ? -25.279 -3.838 22.937 1.00 63.03 146 SER A CA 1
ATOM 1147 C C . SER A 1 146 ? -25.873 -5.053 22.220 1.00 63.03 146 SER A C 1
ATOM 1149 O O . SER A 1 146 ? -25.935 -5.093 20.993 1.00 63.03 146 SER A O 1
ATOM 1151 N N . GLN A 1 147 ? -26.344 -6.053 22.972 1.00 61.72 147 GLN A N 1
ATOM 1152 C CA . GLN A 1 147 ? -27.020 -7.218 22.393 1.00 61.72 147 GLN A CA 1
ATOM 1153 C C . GLN A 1 147 ? -28.371 -6.844 21.767 1.00 61.72 147 GLN A C 1
ATOM 1155 O O . GLN A 1 147 ? -28.681 -7.303 20.667 1.00 61.72 147 GLN A O 1
ATOM 1160 N N . ALA A 1 148 ? -29.153 -5.985 22.427 1.00 56.97 148 ALA A N 1
ATOM 1161 C CA . ALA A 1 148 ? -30.476 -5.595 21.952 1.00 56.97 148 ALA A CA 1
ATOM 1162 C C . ALA A 1 148 ? -30.436 -4.804 20.634 1.00 56.97 148 ALA A C 1
ATOM 1164 O O . ALA A 1 148 ? -31.235 -5.095 19.742 1.00 56.97 148 ALA A O 1
ATOM 1165 N N . TRP A 1 149 ? -29.521 -3.836 20.472 1.00 63.94 149 TRP A N 1
ATOM 1166 C CA . TRP A 1 149 ? -29.469 -3.055 19.227 1.00 63.94 149 TRP A CA 1
ATOM 1167 C C . TRP A 1 149 ? -28.933 -3.883 18.055 1.00 63.94 149 TRP A C 1
ATOM 1169 O O . TRP A 1 149 ? -29.464 -3.789 16.949 1.00 63.94 149 TRP A O 1
ATOM 1179 N N . ARG A 1 150 ? -27.942 -4.757 18.288 1.00 70.38 150 ARG A N 1
ATOM 1180 C CA . ARG A 1 150 ? -27.407 -5.647 17.242 1.00 70.38 150 ARG A CA 1
ATOM 1181 C C . ARG A 1 150 ? -28.455 -6.637 16.749 1.00 70.38 150 ARG A C 1
ATOM 1183 O O . ARG A 1 150 ? -28.567 -6.839 15.544 1.00 70.38 150 ARG A O 1
ATOM 1190 N N . ALA A 1 151 ? -29.250 -7.208 17.656 1.00 62.16 151 ALA A N 1
ATOM 1191 C CA . ALA A 1 151 ? -30.369 -8.072 17.287 1.00 62.16 151 ALA A CA 1
ATOM 1192 C C . ALA A 1 151 ? -31.443 -7.309 16.494 1.00 62.16 151 ALA A C 1
ATOM 1194 O O . ALA A 1 151 ? -31.982 -7.839 15.528 1.00 62.16 151 ALA A O 1
ATOM 1195 N N . ALA A 1 152 ? -31.718 -6.053 16.862 1.00 60.09 152 ALA A N 1
ATOM 1196 C CA . ALA A 1 152 ? -32.692 -5.218 16.166 1.00 60.09 152 ALA A CA 1
ATOM 1197 C C . ALA A 1 152 ? -32.250 -4.811 14.746 1.00 60.09 152 ALA A C 1
ATOM 1199 O O . ALA A 1 152 ? -33.093 -4.779 13.858 1.00 60.09 152 ALA A O 1
ATOM 1200 N N . LEU A 1 153 ? -30.959 -4.532 14.511 1.00 61.44 153 LEU A N 1
ATOM 1201 C CA . LEU A 1 153 ? -30.432 -4.179 13.178 1.00 61.44 153 LEU A CA 1
ATOM 1202 C C . LEU A 1 153 ? -30.085 -5.394 12.303 1.00 61.44 153 LEU A C 1
ATOM 1204 O O . LEU A 1 153 ? -30.065 -5.284 11.082 1.00 61.44 153 LEU A O 1
ATOM 1208 N N . GLY A 1 154 ? -29.769 -6.540 12.910 1.00 55.09 154 GLY A N 1
ATOM 1209 C CA . GLY A 1 154 ? -29.448 -7.779 12.195 1.00 55.09 154 GLY A CA 1
ATOM 1210 C C . GLY A 1 154 ? -30.672 -8.570 11.728 1.00 55.09 154 GLY A C 1
ATOM 1211 O O . GLY A 1 154 ? -30.536 -9.404 10.841 1.00 55.09 154 GLY A O 1
ATOM 1212 N N . ALA A 1 155 ? -31.850 -8.309 12.301 1.00 49.41 155 ALA A N 1
ATOM 1213 C CA . ALA A 1 155 ? -33.115 -8.940 11.918 1.00 49.41 155 ALA A CA 1
ATOM 1214 C C . ALA A 1 155 ? -33.773 -8.320 10.665 1.00 49.41 155 ALA A C 1
ATOM 1216 O O . ALA A 1 155 ? -34.839 -8.776 10.265 1.00 49.41 155 ALA A O 1
ATOM 1217 N N . ASP A 1 156 ? -33.152 -7.295 10.070 1.00 45.97 156 ASP A N 1
ATOM 1218 C CA . ASP A 1 156 ? -33.635 -6.561 8.887 1.00 45.97 156 ASP A CA 1
ATOM 1219 C C . ASP A 1 156 ? -32.797 -6.867 7.620 1.00 45.97 156 ASP A C 1
ATOM 1221 O O . ASP A 1 156 ? -32.731 -6.070 6.683 1.00 45.97 156 ASP A O 1
ATOM 1225 N N . ARG A 1 157 ? -32.102 -8.016 7.613 1.00 41.12 157 ARG A N 1
ATOM 1226 C CA . ARG A 1 157 ? -31.400 -8.593 6.455 1.00 41.12 157 ARG A CA 1
ATOM 1227 C C . ARG A 1 157 ? -32.058 -9.884 5.997 1.00 41.12 157 ARG A C 1
ATOM 1229 O O . ARG A 1 157 ? -32.467 -10.671 6.877 1.00 41.12 157 ARG A O 1
#